Protein AF-A0A3B8WMG5-F1 (afdb_monomer_lite)

Radius of gyration: 16.35 Å; chains: 1; bounding box: 40×24×52 Å

pLDDT: mean 76.61, std 13.08, range [33.22, 91.25]

Secondary structure (DSSP, 8-state):
--GGGGSHHHHHHHHHHHHHHHHHHHT--SSPPPPTTHHHHHHHHHH-TT--HHHHHHHHHT-HHHHHHHHHHHTSTTT--TTPPP-SHHHHHHHHHHHHHHHHHHHHHTS-----

InterPro domains:
  IPR013976 Cyclic di-GMP phosphodiesterase CdgJ, HDOD domain [PF08668] (32-114)
  IPR013976 Cyclic di-GMP phosphodiesterase CdgJ, HDOD domain [PS51833] (32-116)

Sequence (116 aa):
MEPARLRSGTDSGEKDLAELERRLQMNEMEELPRKPGSLPMLMRALSNETTERKELTRIILSDPSLTDQLLQVANSPYFRPGDHVIESVDQAVFVLGVDGIRNVIAAAVMRPMMAA

Organism: Marinobacter nauticus (NCBI:txid2743)

Structure (mmCIF, N/CA/C/O backbone):
data_AF-A0A3B8WMG5-F1
#
_entry.id   AF-A0A3B8WMG5-F1
#
loop_
_atom_site.group_PDB
_atom_site.id
_atom_site.type_symbol
_atom_site.label_atom_id
_atom_site.label_alt_id
_atom_site.label_comp_id
_atom_site.label_asym_id
_atom_site.label_entity_id
_atom_site.label_seq_id
_atom_site.pdbx_PDB_ins_code
_atom_site.Cartn_x
_atom_site.Cartn_y
_atom_site.Cartn_z
_atom_site.occupancy
_atom_site.B_iso_or_equiv
_atom_site.auth_seq_id
_atom_site.auth_comp_id
_atom_site.auth_asym_id
_atom_site.auth_atom_id
_atom_site.pdbx_PDB_model_num
ATOM 1 N N . MET A 1 1 ? 14.197 10.227 33.992 1.00 41.41 1 MET A N 1
ATOM 2 C CA . MET A 1 1 ? 13.940 9.653 32.655 1.00 41.41 1 MET A CA 1
ATOM 3 C C . MET A 1 1 ? 15.289 9.408 32.001 1.00 41.41 1 MET A C 1
ATOM 5 O O . MET A 1 1 ? 16.083 10.334 31.929 1.00 41.41 1 MET A O 1
ATOM 9 N N . GLU A 1 2 ? 15.595 8.154 31.678 1.00 45.16 2 GLU A N 1
ATOM 10 C CA . GLU A 1 2 ? 16.937 7.681 31.309 1.00 45.16 2 GLU A CA 1
ATOM 11 C C . GLU A 1 2 ? 17.262 7.950 29.821 1.00 45.16 2 GLU A C 1
ATOM 13 O O . GLU A 1 2 ? 16.516 7.491 28.955 1.00 45.16 2 GLU A O 1
ATOM 18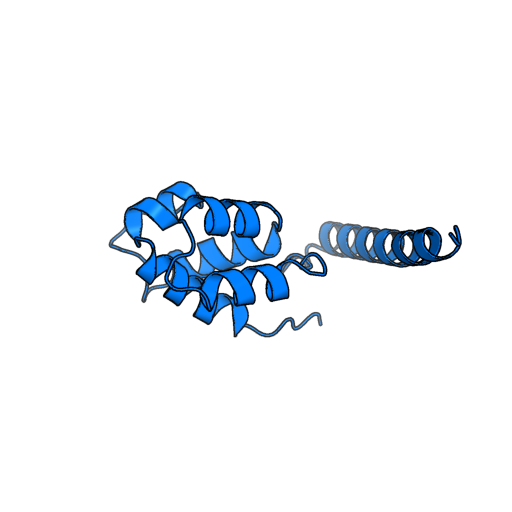 N N . PRO A 1 3 ? 18.377 8.632 29.489 1.00 51.59 3 PRO A N 1
ATOM 19 C CA . PRO A 1 3 ? 18.792 8.922 28.108 1.00 51.59 3 PRO A CA 1
ATOM 20 C C . PRO A 1 3 ? 19.382 7.712 27.348 1.00 51.59 3 PRO A C 1
ATOM 22 O O . PRO A 1 3 ? 19.777 7.838 26.190 1.00 51.59 3 PRO A O 1
ATOM 25 N N . ALA A 1 4 ? 19.441 6.526 27.965 1.00 51.09 4 ALA A N 1
ATOM 26 C CA . ALA A 1 4 ? 20.113 5.347 27.410 1.00 51.09 4 ALA A CA 1
ATOM 27 C C . ALA A 1 4 ? 19.347 4.648 26.266 1.00 51.09 4 ALA A C 1
ATOM 29 O O . ALA A 1 4 ? 19.952 3.931 25.473 1.00 51.09 4 ALA A O 1
ATOM 30 N N . ARG A 1 5 ? 18.032 4.875 26.124 1.00 50.69 5 ARG A N 1
ATOM 31 C CA . ARG A 1 5 ? 17.193 4.184 25.119 1.00 50.69 5 ARG A CA 1
ATOM 32 C C . ARG A 1 5 ? 17.264 4.757 23.697 1.00 50.69 5 ARG A C 1
ATOM 34 O O . ARG A 1 5 ? 16.706 4.160 22.786 1.00 50.69 5 ARG A O 1
ATOM 41 N N . LEU A 1 6 ? 17.947 5.884 23.491 1.00 48.44 6 LEU A N 1
ATOM 42 C CA . LEU A 1 6 ? 18.107 6.508 22.168 1.00 48.44 6 LEU A CA 1
ATOM 43 C C . LEU A 1 6 ? 19.336 6.002 21.390 1.00 48.44 6 LEU A C 1
ATOM 45 O O . LEU A 1 6 ? 19.388 6.176 20.179 1.00 48.44 6 LEU A O 1
ATOM 49 N N . ARG A 1 7 ? 20.309 5.352 22.049 1.00 49.59 7 ARG A N 1
ATOM 50 C CA . ARG A 1 7 ? 21.571 4.914 21.413 1.00 49.59 7 ARG A CA 1
ATOM 51 C C . ARG A 1 7 ? 21.524 3.531 20.758 1.00 49.59 7 ARG A C 1
ATOM 53 O O . ARG A 1 7 ? 22.384 3.226 19.946 1.00 49.59 7 ARG A O 1
ATOM 60 N N . SER A 1 8 ? 20.536 2.694 21.073 1.00 52.31 8 SER A N 1
ATOM 61 C CA . SER A 1 8 ? 20.395 1.373 20.438 1.00 52.31 8 SER A CA 1
ATOM 62 C C . SER A 1 8 ? 19.751 1.440 19.048 1.00 52.31 8 SER A C 1
ATOM 64 O O . SER A 1 8 ? 19.894 0.509 18.267 1.00 52.31 8 SER A O 1
ATOM 66 N N . GLY A 1 9 ? 19.033 2.526 18.737 1.00 53.03 9 GLY A N 1
ATOM 67 C CA . GLY A 1 9 ? 18.398 2.722 17.429 1.00 53.03 9 GLY A CA 1
ATOM 68 C C . GLY A 1 9 ? 19.362 3.193 16.337 1.00 53.03 9 GLY A C 1
ATOM 69 O O . GLY A 1 9 ? 19.109 2.946 15.163 1.00 53.03 9 GLY A O 1
ATOM 70 N N . THR A 1 10 ? 20.471 3.840 16.708 1.00 56.16 10 THR A N 1
ATOM 71 C CA . THR A 1 10 ? 21.457 4.368 15.752 1.00 56.16 10 THR A CA 1
ATOM 72 C C . THR A 1 10 ? 22.367 3.270 15.200 1.00 56.16 10 THR A C 1
ATOM 74 O O . THR A 1 10 ? 22.606 3.247 14.003 1.00 56.16 10 THR A O 1
ATOM 77 N N . ASP A 1 11 ? 22.780 2.304 16.032 1.00 60.00 11 ASP A N 1
ATOM 78 C CA . ASP A 1 11 ? 23.641 1.182 15.609 1.00 60.00 11 ASP A CA 1
ATOM 79 C C . ASP A 1 11 ? 22.935 0.221 14.630 1.00 60.00 11 ASP A C 1
ATOM 81 O O . ASP A 1 11 ? 23.562 -0.304 13.716 1.00 60.00 11 ASP A O 1
ATOM 85 N N . SER A 1 12 ? 21.618 0.014 14.776 1.00 63.66 12 SER A N 1
ATOM 86 C CA . SER A 1 12 ? 20.836 -0.779 13.810 1.00 63.66 12 SER A CA 1
ATOM 87 C C . SER A 1 12 ? 20.634 -0.022 12.498 1.00 63.66 12 SER A C 1
ATOM 89 O O . SER A 1 12 ? 20.858 -0.585 11.436 1.00 63.66 12 SER A O 1
ATOM 91 N N . GLY A 1 13 ? 20.270 1.265 12.564 1.00 66.31 13 GLY A N 1
ATOM 92 C CA . GLY A 1 13 ? 20.029 2.070 11.364 1.00 66.31 13 GLY A CA 1
ATOM 93 C C . GLY A 1 13 ? 21.278 2.274 10.502 1.00 66.31 13 GLY A C 1
ATOM 94 O O . GLY A 1 13 ? 21.172 2.279 9.279 1.00 66.31 13 GLY A O 1
ATOM 95 N N . GLU A 1 14 ? 22.460 2.395 11.116 1.00 71.75 14 GLU A N 1
ATOM 96 C CA . GLU A 1 14 ? 23.741 2.479 10.396 1.00 71.75 14 GLU A CA 1
ATOM 97 C C . GLU A 1 14 ? 24.091 1.165 9.682 1.00 71.75 14 GLU A C 1
ATOM 99 O O . GLU A 1 14 ? 24.552 1.190 8.541 1.00 71.75 14 GLU A O 1
ATOM 104 N N . LYS A 1 15 ? 23.819 0.015 10.313 1.00 71.06 15 LYS A N 1
ATOM 105 C CA . LYS A 1 15 ? 24.013 -1.309 9.697 1.00 71.06 15 LYS A CA 1
ATOM 106 C C . LYS A 1 15 ? 23.033 -1.558 8.551 1.00 71.06 15 LYS A C 1
ATOM 108 O O . LYS A 1 15 ? 23.450 -2.025 7.495 1.00 71.06 15 LYS A O 1
ATOM 113 N N . ASP A 1 16 ? 21.764 -1.199 8.739 1.00 74.50 16 ASP A N 1
ATOM 114 C CA . ASP A 1 16 ? 20.720 -1.348 7.720 1.00 74.50 16 ASP A CA 1
ATOM 115 C C . ASP A 1 16 ? 21.014 -0.481 6.482 1.00 74.50 16 ASP A C 1
ATOM 117 O O . ASP A 1 16 ? 20.807 -0.916 5.348 1.00 74.50 16 ASP A O 1
ATOM 121 N N . LEU A 1 17 ? 21.538 0.734 6.688 1.00 77.06 17 LEU A N 1
ATOM 122 C CA . LEU A 1 17 ? 21.940 1.626 5.601 1.00 77.06 17 LEU A CA 1
ATOM 123 C C . LEU A 1 17 ? 23.140 1.072 4.821 1.00 77.06 17 LEU A C 1
ATOM 125 O O . LEU A 1 17 ? 23.100 1.052 3.593 1.00 77.06 17 LEU A O 1
ATOM 129 N N . ALA A 1 18 ? 24.171 0.586 5.516 1.00 80.75 18 ALA A N 1
ATOM 130 C CA . ALA A 1 18 ? 25.346 -0.006 4.875 1.00 80.75 18 ALA A CA 1
ATOM 131 C C . ALA A 1 18 ? 24.986 -1.250 4.042 1.00 80.75 18 ALA A C 1
ATOM 133 O O . ALA A 1 18 ? 25.511 -1.441 2.943 1.00 80.75 18 ALA A O 1
ATOM 134 N N . GLU A 1 19 ? 24.053 -2.074 4.528 1.00 78.62 19 GLU A N 1
ATOM 135 C CA . GLU A 1 19 ? 23.559 -3.226 3.771 1.00 78.62 19 GLU A CA 1
ATOM 136 C C . GLU A 1 19 ? 22.750 -2.795 2.539 1.00 78.62 19 GLU A C 1
ATOM 138 O O . GLU A 1 19 ? 22.917 -3.359 1.457 1.00 78.62 19 GLU A O 1
ATOM 143 N N . LEU A 1 20 ? 21.915 -1.757 2.655 1.00 74.69 20 LEU A N 1
ATOM 144 C CA . LEU A 1 20 ? 21.176 -1.222 1.510 1.00 74.69 20 LEU A CA 1
ATOM 145 C C . LEU A 1 20 ? 22.117 -0.662 0.432 1.00 74.69 20 LEU A C 1
ATOM 147 O O . LEU A 1 20 ? 21.922 -0.932 -0.754 1.00 74.69 20 LEU A O 1
ATOM 151 N N . GLU A 1 21 ? 23.155 0.076 0.832 1.00 80.62 21 GLU A N 1
ATOM 152 C CA . GLU A 1 21 ? 24.181 0.593 -0.081 1.00 80.62 21 GLU A CA 1
ATOM 153 C C . GLU A 1 21 ? 24.924 -0.536 -0.804 1.00 80.62 21 GLU A C 1
ATOM 155 O O . GLU A 1 21 ? 25.103 -0.474 -2.024 1.00 80.62 21 GLU A O 1
ATOM 160 N N . ARG A 1 22 ? 25.294 -1.600 -0.081 1.00 83.00 22 ARG A N 1
ATOM 161 C CA . ARG A 1 22 ? 25.908 -2.797 -0.667 1.00 83.00 22 ARG A CA 1
ATOM 162 C C . ARG A 1 22 ? 24.993 -3.429 -1.721 1.00 83.00 22 ARG A C 1
ATOM 164 O O . ARG A 1 22 ? 25.441 -3.692 -2.838 1.00 83.00 22 ARG A O 1
ATOM 171 N N . ARG A 1 23 ? 23.712 -3.634 -1.401 1.00 80.12 23 ARG A N 1
ATOM 172 C CA . ARG A 1 23 ? 22.736 -4.252 -2.320 1.00 80.12 23 ARG A CA 1
ATOM 173 C C . ARG A 1 23 ? 22.474 -3.398 -3.562 1.00 80.12 23 ARG A C 1
ATOM 175 O O . ARG A 1 23 ? 22.352 -3.949 -4.655 1.00 80.12 23 ARG A O 1
ATOM 182 N N . LEU A 1 24 ? 22.449 -2.068 -3.423 1.00 79.69 24 LEU A N 1
ATOM 183 C CA . LEU A 1 24 ? 22.369 -1.135 -4.554 1.00 79.69 24 LEU A CA 1
ATOM 184 C C . LEU A 1 24 ? 23.588 -1.251 -5.480 1.00 79.69 24 LEU A C 1
ATOM 186 O O . LEU A 1 24 ? 23.427 -1.278 -6.697 1.00 79.69 24 LEU A O 1
ATOM 190 N N . GLN A 1 25 ? 24.799 -1.353 -4.922 1.00 83.75 25 GLN A N 1
ATOM 191 C CA . GLN A 1 25 ? 26.034 -1.491 -5.707 1.00 83.75 25 GLN A CA 1
ATOM 192 C C . GLN A 1 25 ? 26.139 -2.842 -6.421 1.00 83.75 25 GLN A C 1
ATOM 194 O O . GLN A 1 25 ? 26.651 -2.908 -7.537 1.00 83.75 25 GLN A O 1
ATOM 199 N N . MET A 1 26 ? 25.655 -3.912 -5.788 1.00 82.62 26 MET A N 1
ATOM 200 C CA . MET A 1 26 ? 25.680 -5.267 -6.348 1.00 82.62 26 MET A CA 1
ATOM 201 C C . MET A 1 26 ? 24.494 -5.559 -7.280 1.00 82.62 26 MET A C 1
ATOM 203 O O . MET A 1 26 ? 24.460 -6.614 -7.907 1.00 82.62 26 MET A O 1
ATOM 207 N N . ASN A 1 27 ? 23.549 -4.620 -7.414 1.00 69.62 27 ASN A N 1
ATOM 208 C CA . ASN A 1 27 ? 22.306 -4.786 -8.171 1.00 69.62 27 ASN A CA 1
ATOM 209 C C . ASN A 1 27 ? 21.444 -5.972 -7.664 1.00 69.62 27 ASN A C 1
ATOM 211 O O . ASN A 1 27 ? 20.671 -6.553 -8.420 1.00 69.62 27 ASN A O 1
ATOM 215 N N . GLU A 1 28 ? 21.568 -6.309 -6.373 1.00 72.12 28 GLU A N 1
ATOM 216 C CA . GLU A 1 28 ? 20.870 -7.402 -5.660 1.00 72.12 28 GLU A CA 1
ATOM 217 C C . GLU A 1 28 ? 19.615 -6.890 -4.916 1.00 72.12 28 GLU A C 1
ATOM 219 O O . GLU A 1 28 ? 19.159 -7.442 -3.907 1.00 72.12 28 GLU A O 1
ATOM 224 N N . MET A 1 29 ? 19.054 -5.770 -5.377 1.00 63.66 29 MET A N 1
ATOM 225 C CA . MET A 1 29 ? 17.838 -5.192 -4.812 1.00 63.66 29 MET A CA 1
ATOM 226 C C . MET A 1 29 ? 16.599 -5.944 -5.309 1.00 63.66 29 MET A C 1
ATOM 228 O O . MET A 1 29 ? 15.893 -5.471 -6.195 1.00 63.66 29 MET A O 1
ATOM 232 N N . GLU A 1 30 ? 16.325 -7.112 -4.730 1.00 65.38 30 GLU A N 1
ATOM 233 C CA . GLU A 1 30 ? 15.060 -7.820 -4.976 1.00 65.38 30 GLU A CA 1
ATOM 234 C C . GLU A 1 30 ? 13.892 -7.191 -4.200 1.00 65.38 30 GLU A C 1
ATOM 236 O O . GLU A 1 30 ? 12.807 -7.035 -4.749 1.00 65.38 30 GLU A O 1
ATOM 241 N N . GLU A 1 31 ? 14.117 -6.768 -2.947 1.00 67.62 31 GLU A N 1
ATOM 242 C CA . GLU A 1 31 ? 13.096 -6.141 -2.094 1.00 67.62 31 GLU A CA 1
ATOM 243 C C . GLU A 1 31 ? 13.695 -5.146 -1.080 1.00 67.62 31 GLU A C 1
ATOM 245 O O . GLU A 1 31 ? 14.781 -5.358 -0.522 1.00 67.62 31 GLU A O 1
ATOM 250 N N . LEU A 1 32 ? 12.949 -4.068 -0.803 1.00 70.69 32 LEU A N 1
ATOM 251 C CA . LEU A 1 32 ? 13.308 -3.036 0.175 1.00 70.69 32 LEU A CA 1
ATOM 252 C C . LEU A 1 32 ? 13.110 -3.533 1.620 1.00 70.69 32 LEU A C 1
ATOM 254 O O . LEU A 1 32 ? 12.066 -4.130 1.920 1.00 70.69 32 LEU A O 1
ATOM 258 N N . PRO A 1 33 ? 14.041 -3.233 2.548 1.00 70.19 33 PRO A N 1
ATOM 259 C CA . PRO A 1 33 ? 13.850 -3.537 3.961 1.00 70.19 33 PRO A CA 1
ATOM 260 C C . PRO A 1 33 ? 12.651 -2.755 4.518 1.00 70.19 33 PRO A C 1
ATOM 262 O O . PRO A 1 33 ? 12.521 -1.548 4.307 1.00 70.19 33 PRO A O 1
ATOM 265 N N . ARG A 1 34 ? 11.754 -3.450 5.229 1.00 70.50 34 ARG A N 1
ATOM 266 C CA . ARG A 1 34 ? 10.596 -2.824 5.887 1.00 70.50 34 ARG A CA 1
ATOM 267 C C . ARG A 1 34 ? 11.041 -2.033 7.105 1.00 70.50 34 ARG A C 1
ATOM 269 O O . ARG A 1 34 ? 11.893 -2.477 7.876 1.00 70.50 34 ARG A O 1
ATOM 276 N N . LYS A 1 35 ? 10.382 -0.904 7.346 1.00 76.44 35 LYS A N 1
ATOM 277 C CA . LYS A 1 35 ? 10.616 -0.113 8.550 1.00 76.44 35 LYS A CA 1
ATOM 278 C C . LYS A 1 35 ? 10.043 -0.846 9.777 1.00 76.44 35 LYS A C 1
ATOM 280 O O . LYS A 1 35 ? 8.870 -1.246 9.771 1.00 76.44 35 LYS A O 1
ATOM 285 N N . PRO A 1 36 ? 10.814 -0.984 10.872 1.00 73.88 36 PRO A N 1
ATOM 286 C CA . PRO A 1 36 ? 10.312 -1.577 12.106 1.00 73.88 36 PRO A CA 1
ATOM 287 C C . PRO A 1 36 ? 9.063 -0.842 12.614 1.00 73.88 36 PRO A C 1
ATOM 289 O O . PRO A 1 36 ? 9.069 0.374 12.802 1.00 73.88 36 PRO A O 1
ATOM 292 N N . GLY A 1 37 ? 7.977 -1.583 12.848 1.00 79.31 37 GLY A N 1
ATOM 293 C CA . GLY A 1 37 ? 6.728 -1.054 13.411 1.00 79.31 37 GLY A CA 1
ATOM 294 C C . GLY A 1 37 ? 5.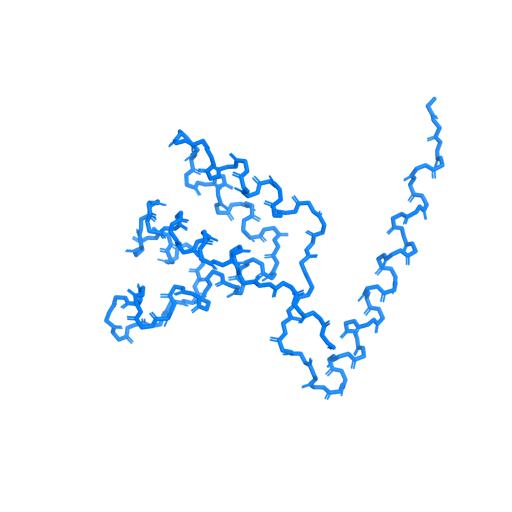628 -0.700 12.403 1.00 79.31 37 GLY A C 1
ATOM 295 O O . GLY A 1 37 ? 4.463 -0.662 12.809 1.00 79.31 37 GLY A O 1
ATOM 296 N N . SER A 1 38 ? 5.933 -0.548 11.109 1.00 83.50 38 SER A N 1
ATOM 297 C CA . SER A 1 38 ? 4.912 -0.267 10.083 1.00 83.50 38 SER A CA 1
ATOM 298 C C . SER A 1 38 ? 3.897 -1.406 9.964 1.00 83.50 38 SER A C 1
ATOM 300 O O . SER A 1 38 ? 2.692 -1.171 9.927 1.00 83.50 38 SER A O 1
ATOM 302 N N . LEU A 1 39 ? 4.370 -2.657 9.987 1.00 80.44 39 LEU A N 1
ATOM 303 C CA . LEU A 1 39 ? 3.526 -3.844 9.831 1.00 80.44 39 LEU A CA 1
ATOM 304 C C . LEU A 1 39 ? 2.559 -4.051 11.020 1.00 80.44 39 LEU A C 1
ATOM 306 O O . LEU A 1 39 ? 1.359 -4.173 10.781 1.00 80.44 39 LEU A O 1
ATOM 310 N N . PRO A 1 40 ? 2.986 -3.990 12.300 1.00 83.25 40 PRO A N 1
ATOM 311 C CA . PRO A 1 40 ? 2.050 -3.998 13.429 1.00 83.25 40 PRO A CA 1
ATOM 312 C C . PRO A 1 40 ? 1.054 -2.829 13.443 1.00 83.25 40 PRO A C 1
ATOM 314 O O . PRO A 1 40 ? -0.057 -2.970 13.958 1.00 83.25 40 PRO A O 1
ATOM 317 N N . MET A 1 41 ? 1.436 -1.647 12.944 1.00 86.06 41 MET A N 1
ATOM 318 C CA . MET A 1 41 ? 0.504 -0.521 12.792 1.00 86.06 41 MET A CA 1
ATOM 319 C C . MET A 1 41 ? -0.545 -0.817 11.722 1.00 86.06 41 MET A C 1
ATOM 321 O O . MET A 1 41 ? -1.735 -0.632 11.968 1.00 86.06 41 MET A O 1
ATOM 325 N N . LEU A 1 42 ? -0.105 -1.341 10.581 1.00 83.88 42 LEU A N 1
ATOM 326 C CA . LEU A 1 42 ? -0.974 -1.723 9.480 1.00 83.88 42 LEU A CA 1
ATOM 327 C C . LEU A 1 42 ? -1.964 -2.814 9.892 1.00 83.88 42 LEU A C 1
ATOM 329 O O . LEU A 1 42 ? -3.158 -2.663 9.671 1.00 83.88 42 LEU A O 1
ATOM 333 N N . MET A 1 43 ? -1.498 -3.863 10.574 1.00 84.00 43 MET A N 1
ATOM 334 C CA . MET A 1 43 ? -2.362 -4.941 11.067 1.00 84.00 43 MET A CA 1
ATOM 335 C C . MET A 1 43 ? -3.453 -4.424 12.008 1.00 84.00 43 MET A C 1
ATOM 337 O O . MET A 1 43 ? -4.609 -4.806 11.865 1.00 84.00 43 MET A O 1
ATOM 341 N N . ARG A 1 44 ? -3.124 -3.497 12.918 1.00 86.62 44 ARG A N 1
ATOM 342 C CA . ARG A 1 44 ? -4.123 -2.864 13.797 1.00 86.62 44 ARG A CA 1
ATOM 343 C C . ARG A 1 44 ? -5.170 -2.070 13.016 1.00 86.62 44 ARG A C 1
ATOM 345 O O . ARG A 1 44 ? -6.354 -2.175 13.322 1.00 86.62 44 ARG A O 1
ATOM 352 N N . ALA A 1 45 ? -4.742 -1.312 12.010 1.00 85.12 45 ALA A N 1
ATOM 353 C CA . ALA A 1 45 ? -5.634 -0.555 11.133 1.00 85.12 45 ALA A CA 1
ATOM 354 C C . ALA A 1 45 ? -6.543 -1.481 10.293 1.00 85.12 45 ALA A C 1
ATOM 356 O O . ALA A 1 45 ? -7.720 -1.198 10.086 1.00 85.12 45 ALA A O 1
ATOM 357 N N . LEU A 1 46 ? -6.030 -2.635 9.855 1.00 81.12 46 LEU A N 1
ATOM 358 C CA . LEU A 1 46 ? -6.807 -3.638 9.121 1.00 81.12 46 LEU A CA 1
ATOM 359 C C . LEU A 1 46 ? -7.805 -4.401 10.000 1.00 81.12 46 LEU A C 1
ATOM 361 O O . LEU A 1 46 ? -8.867 -4.775 9.511 1.00 81.12 46 LEU A O 1
ATOM 365 N N . SER A 1 47 ? -7.495 -4.624 11.278 1.00 82.50 47 SER A N 1
ATOM 366 C CA . SER A 1 47 ? -8.417 -5.267 12.224 1.00 82.50 47 SER A CA 1
ATOM 367 C C . SER A 1 47 ? -9.598 -4.381 12.624 1.00 82.50 47 SER A C 1
ATOM 369 O O . SER A 1 47 ? -10.588 -4.893 13.137 1.00 82.50 47 SER A O 1
ATOM 371 N N . ASN A 1 48 ? -9.510 -3.065 12.417 1.00 82.44 48 ASN A N 1
ATOM 372 C CA . ASN A 1 48 ? -10.604 -2.146 12.695 1.00 82.44 48 ASN A CA 1
ATOM 373 C C . ASN A 1 48 ? -11.408 -1.860 11.417 1.00 82.44 48 ASN A C 1
ATOM 375 O O . ASN A 1 48 ? -10.917 -1.225 10.482 1.00 82.44 48 ASN A O 1
ATOM 379 N N . GLU A 1 49 ? -12.669 -2.286 11.390 1.00 72.00 49 GLU A N 1
ATOM 380 C CA . GLU A 1 49 ? -13.585 -2.076 10.260 1.00 72.00 49 GLU A CA 1
ATOM 381 C C . GLU A 1 49 ? -13.911 -0.592 10.023 1.00 72.00 49 GLU A C 1
ATOM 383 O O . GLU A 1 49 ? -14.186 -0.191 8.896 1.00 72.00 49 GLU A O 1
ATOM 388 N N . THR A 1 50 ? -13.794 0.245 11.059 1.00 80.75 50 THR A N 1
ATOM 389 C CA . THR A 1 50 ? -14.078 1.691 10.990 1.00 80.75 50 THR A CA 1
ATOM 390 C C . THR A 1 50 ? -12.879 2.544 10.573 1.00 80.75 50 THR A C 1
ATOM 392 O O . THR A 1 50 ? -13.002 3.763 10.469 1.00 80.75 50 THR A O 1
ATOM 395 N N . THR A 1 51 ? -11.714 1.934 10.333 1.00 80.69 51 THR A N 1
ATOM 396 C CA . THR A 1 51 ? -10.517 2.670 9.915 1.00 80.69 51 THR A CA 1
ATOM 397 C C . THR A 1 51 ? -10.739 3.396 8.592 1.00 80.69 51 THR A C 1
ATOM 399 O O . THR A 1 51 ? -11.148 2.812 7.584 1.00 80.69 51 THR A O 1
ATOM 402 N N . GLU A 1 52 ? -10.393 4.681 8.589 1.00 82.31 52 GLU A N 1
ATOM 403 C CA . GLU A 1 52 ? -10.511 5.528 7.415 1.00 82.31 52 GLU A CA 1
ATOM 404 C C . GLU A 1 52 ? -9.459 5.187 6.351 1.00 82.31 52 GLU A C 1
ATOM 406 O O . GLU A 1 52 ? -8.283 4.942 6.626 1.00 82.31 52 GLU A O 1
ATOM 411 N N . ARG A 1 53 ? -9.862 5.305 5.084 1.00 80.38 53 ARG A N 1
ATOM 412 C CA . ARG A 1 53 ? -8.990 5.168 3.905 1.00 80.38 53 ARG A CA 1
ATOM 413 C C . ARG A 1 53 ? -7.702 5.998 4.002 1.00 80.38 53 ARG A C 1
ATOM 415 O O . ARG A 1 53 ? -6.631 5.534 3.609 1.00 80.38 53 ARG A O 1
ATOM 422 N N . LYS A 1 54 ? -7.805 7.229 4.512 1.00 84.75 54 LYS A N 1
ATOM 423 C CA . LYS A 1 54 ? -6.667 8.150 4.659 1.00 84.75 54 LYS A CA 1
ATOM 424 C C . LYS A 1 54 ? -5.638 7.641 5.664 1.00 84.75 54 LYS A C 1
ATOM 426 O O . LYS A 1 54 ? -4.443 7.825 5.450 1.00 84.75 54 LYS A O 1
ATOM 431 N N . GLU A 1 55 ? -6.087 6.987 6.731 1.00 86.81 55 GLU A N 1
ATOM 432 C CA . GLU A 1 55 ? -5.202 6.417 7.743 1.00 86.81 55 GLU A CA 1
ATOM 433 C C . GLU A 1 55 ? -4.400 5.244 7.168 1.00 86.81 55 GLU A C 1
ATOM 435 O O . GLU A 1 55 ? -3.174 5.235 7.279 1.00 86.81 55 GLU A O 1
ATOM 440 N N . LEU A 1 56 ? -5.061 4.320 6.460 1.00 84.44 56 LEU A N 1
ATOM 441 C CA . LEU A 1 56 ? -4.388 3.214 5.764 1.00 84.44 56 LEU A CA 1
ATOM 442 C C . LEU A 1 56 ? -3.350 3.727 4.762 1.00 84.44 56 LEU A C 1
ATOM 444 O O . LEU A 1 56 ? -2.195 3.309 4.793 1.00 84.44 56 LEU A O 1
ATOM 448 N N . THR A 1 57 ? -3.747 4.687 3.925 1.00 87.06 57 THR A N 1
ATOM 449 C CA . THR A 1 57 ? -2.867 5.306 2.922 1.00 87.06 57 THR A CA 1
ATOM 450 C C . THR A 1 57 ? -1.634 5.931 3.576 1.00 87.06 57 THR A C 1
ATOM 452 O O . THR A 1 57 ? -0.513 5.720 3.120 1.00 87.06 57 THR A O 1
ATOM 455 N N . ARG A 1 58 ? -1.813 6.636 4.702 1.00 90.25 58 ARG A N 1
ATOM 456 C CA . ARG A 1 58 ? -0.712 7.236 5.466 1.00 90.25 58 ARG A CA 1
ATOM 457 C C . ARG A 1 58 ? 0.251 6.190 6.030 1.00 90.25 58 ARG A C 1
ATOM 459 O O . ARG A 1 58 ? 1.455 6.429 6.015 1.00 90.25 58 ARG A O 1
ATOM 466 N N . ILE A 1 59 ? -0.252 5.067 6.545 1.00 88.50 59 ILE A N 1
ATOM 467 C CA . ILE A 1 59 ? 0.603 3.989 7.070 1.00 88.50 59 ILE A CA 1
ATOM 468 C C . ILE A 1 59 ? 1.425 3.374 5.933 1.00 88.50 59 ILE A C 1
ATOM 470 O O . ILE A 1 59 ? 2.637 3.235 6.078 1.00 88.50 59 ILE A O 1
ATOM 474 N N . ILE A 1 60 ? 0.794 3.070 4.797 1.00 88.12 60 ILE A N 1
ATOM 475 C CA . ILE A 1 60 ? 1.459 2.464 3.633 1.00 88.12 60 ILE A CA 1
ATOM 476 C C . ILE A 1 60 ? 2.549 3.391 3.091 1.00 88.12 60 ILE A C 1
ATOM 478 O O . ILE A 1 60 ? 3.697 2.979 2.978 1.00 88.12 60 ILE A O 1
ATOM 482 N N . LEU A 1 61 ? 2.218 4.661 2.842 1.00 89.75 61 LEU A N 1
ATOM 483 C CA . LEU A 1 61 ? 3.170 5.647 2.316 1.00 89.75 61 LEU A CA 1
ATOM 484 C C . LEU A 1 61 ? 4.317 5.968 3.288 1.00 89.75 61 LEU A C 1
ATOM 486 O O . LEU A 1 61 ? 5.323 6.541 2.882 1.00 89.75 61 LEU A O 1
ATOM 490 N N . SER A 1 62 ? 4.185 5.618 4.572 1.00 89.69 62 SER A N 1
ATOM 491 C CA . SER A 1 62 ? 5.261 5.794 5.555 1.00 89.69 62 SER A CA 1
ATOM 492 C C . SER A 1 62 ? 6.365 4.733 5.466 1.00 89.69 62 SER A C 1
ATOM 494 O O . SER A 1 62 ? 7.397 4.882 6.129 1.00 89.69 62 SER A O 1
ATOM 496 N N . ASP A 1 63 ? 6.150 3.682 4.668 1.00 86.56 63 ASP A N 1
ATOM 497 C CA . ASP A 1 63 ? 7.070 2.567 4.467 1.00 86.56 63 ASP A CA 1
ATOM 498 C C . ASP A 1 63 ? 7.183 2.228 2.965 1.00 86.56 63 ASP A C 1
ATOM 500 O O . ASP A 1 63 ? 6.246 1.679 2.371 1.00 86.56 63 ASP A O 1
ATOM 504 N N . PRO A 1 64 ? 8.328 2.529 2.329 1.00 84.31 64 PRO A N 1
ATOM 505 C CA . PRO A 1 64 ? 8.549 2.239 0.914 1.00 84.31 64 PRO A CA 1
ATOM 506 C C . PRO A 1 64 ? 8.359 0.765 0.543 1.00 84.31 64 PRO A C 1
ATOM 508 O O . PRO A 1 64 ? 7.856 0.471 -0.537 1.00 84.31 64 PRO A O 1
ATOM 511 N N . SER A 1 65 ? 8.692 -0.164 1.443 1.00 83.75 65 SER A N 1
ATOM 512 C CA . SER A 1 65 ? 8.540 -1.600 1.194 1.00 83.75 65 SER A CA 1
ATOM 513 C C . SER A 1 65 ? 7.066 -2.020 1.193 1.00 83.75 65 SER A C 1
ATOM 515 O O . SER A 1 65 ? 6.638 -2.792 0.337 1.00 83.75 65 SER A O 1
ATOM 517 N N . LEU A 1 66 ? 6.240 -1.447 2.082 1.00 85.56 66 LEU A N 1
ATOM 518 C CA . LEU A 1 66 ? 4.784 -1.656 2.036 1.00 85.56 66 LEU A CA 1
ATOM 519 C C . LEU A 1 66 ? 4.155 -1.043 0.784 1.00 85.56 66 LEU A C 1
ATOM 521 O O . LEU A 1 66 ? 3.213 -1.609 0.230 1.00 85.56 66 LEU A O 1
ATOM 525 N N . THR A 1 67 ? 4.662 0.113 0.357 1.00 89.38 67 THR A N 1
ATOM 526 C CA . THR A 1 67 ? 4.205 0.778 -0.867 1.00 89.38 67 THR A CA 1
ATOM 527 C C . THR A 1 67 ? 4.495 -0.086 -2.091 1.00 89.38 67 THR A C 1
ATOM 529 O O . THR A 1 67 ? 3.582 -0.351 -2.872 1.00 89.38 67 THR A O 1
ATOM 532 N N . ASP A 1 68 ? 5.725 -0.584 -2.223 1.00 87.25 68 ASP A N 1
ATOM 533 C CA . ASP A 1 68 ? 6.115 -1.456 -3.332 1.00 87.25 68 ASP A CA 1
ATOM 534 C C . ASP A 1 68 ? 5.287 -2.749 -3.353 1.00 87.25 68 ASP A C 1
ATOM 536 O O . ASP A 1 68 ? 4.676 -3.094 -4.365 1.00 87.25 68 ASP A O 1
ATOM 540 N N . GLN A 1 69 ? 5.140 -3.409 -2.201 1.00 84.56 69 GLN A N 1
ATOM 541 C CA . GLN A 1 69 ? 4.330 -4.625 -2.087 1.00 84.56 69 GLN A CA 1
ATOM 542 C C . GLN A 1 69 ? 2.857 -4.396 -2.440 1.00 84.56 69 GLN A C 1
ATOM 544 O O . GLN A 1 69 ? 2.256 -5.240 -3.110 1.00 84.56 69 GLN A O 1
ATOM 549 N N . LEU A 1 70 ? 2.264 -3.271 -2.020 1.00 87.81 70 LEU A N 1
ATOM 550 C CA . LEU A 1 70 ? 0.896 -2.921 -2.406 1.00 87.81 70 LEU A CA 1
ATOM 551 C C . LEU A 1 70 ? 0.782 -2.837 -3.930 1.00 87.81 70 LEU A C 1
ATOM 553 O O . LEU A 1 70 ? -0.127 -3.439 -4.498 1.00 87.81 70 LEU A O 1
ATOM 557 N N . LEU A 1 71 ? 1.692 -2.113 -4.585 1.00 89.69 71 LEU A N 1
ATOM 558 C CA . LEU A 1 71 ? 1.667 -1.932 -6.036 1.00 89.69 71 LEU A CA 1
ATOM 559 C C . LEU A 1 71 ? 1.898 -3.255 -6.774 1.00 89.69 71 LEU A C 1
ATOM 561 O O . LEU A 1 71 ? 1.181 -3.540 -7.735 1.00 89.69 71 LEU A O 1
ATOM 565 N N . GLN A 1 72 ? 2.821 -4.100 -6.309 1.00 87.38 72 GLN A N 1
ATOM 566 C CA . GLN A 1 72 ? 3.044 -5.427 -6.891 1.00 87.38 72 GLN A CA 1
ATOM 567 C C . GLN A 1 72 ? 1.793 -6.312 -6.808 1.00 87.38 72 GLN A C 1
ATOM 569 O O . GLN A 1 72 ? 1.411 -6.946 -7.793 1.00 87.38 72 GLN A O 1
ATOM 574 N N . VAL A 1 73 ? 1.134 -6.363 -5.645 1.00 87.56 73 VAL A N 1
ATOM 575 C CA . VAL A 1 73 ? -0.066 -7.192 -5.464 1.00 87.56 73 VAL A CA 1
ATOM 576 C C . VAL A 1 73 ? -1.259 -6.596 -6.215 1.00 87.56 73 VAL A C 1
ATOM 578 O O . VAL A 1 73 ? -1.980 -7.344 -6.875 1.00 87.56 73 VAL A O 1
ATOM 581 N N . ALA A 1 74 ? -1.441 -5.274 -6.194 1.00 88.75 74 ALA A N 1
ATOM 582 C CA . ALA A 1 74 ? -2.510 -4.590 -6.924 1.00 88.75 74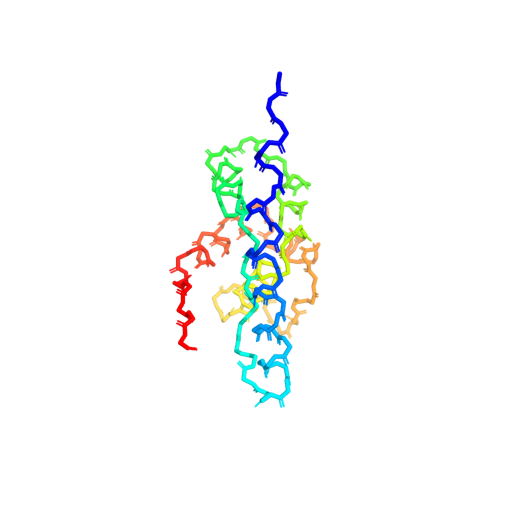 ALA A CA 1
ATOM 583 C C . ALA A 1 74 ? -2.407 -4.791 -8.446 1.00 88.75 74 ALA A C 1
ATOM 585 O O . ALA A 1 74 ? -3.427 -4.905 -9.120 1.00 88.75 74 ALA A O 1
ATOM 586 N N . ASN A 1 75 ? -1.186 -4.896 -8.980 1.00 89.50 75 ASN A N 1
ATOM 587 C CA . ASN A 1 75 ? -0.936 -5.194 -10.392 1.00 89.50 75 ASN A CA 1
ATOM 588 C C . ASN A 1 75 ? -0.894 -6.695 -10.722 1.00 89.50 75 ASN A C 1
ATOM 590 O O . ASN A 1 75 ? -0.697 -7.060 -11.884 1.00 89.50 75 ASN A O 1
ATOM 594 N N . SER A 1 76 ? -1.077 -7.579 -9.737 1.00 88.06 76 SER A N 1
ATOM 595 C CA . SER A 1 76 ? -1.108 -9.019 -9.991 1.00 88.06 76 SER A CA 1
ATOM 596 C C . SER A 1 76 ? -2.359 -9.420 -10.791 1.00 88.06 76 SER A C 1
ATOM 598 O O . SER A 1 76 ? -3.386 -8.742 -10.697 1.00 88.06 76 SER A O 1
ATOM 600 N N . PRO A 1 77 ? -2.325 -10.543 -11.539 1.00 84.38 77 PRO A N 1
ATOM 601 C CA . PRO A 1 77 ? -3.433 -10.958 -12.406 1.00 84.38 77 PRO A CA 1
ATOM 602 C C . PRO A 1 77 ? -4.794 -11.074 -11.708 1.00 84.38 77 PRO A C 1
ATOM 604 O O . PRO A 1 77 ? -5.825 -10.959 -12.357 1.00 84.38 77 PRO A O 1
ATOM 607 N N . TYR A 1 78 ? -4.801 -11.312 -10.393 1.00 83.00 78 TYR A N 1
ATOM 608 C CA . TYR A 1 78 ? -6.027 -11.428 -9.608 1.00 83.00 78 TYR A CA 1
ATOM 609 C C . TYR A 1 78 ? -6.657 -10.068 -9.268 1.00 83.00 78 TYR A C 1
ATOM 611 O O . TYR A 1 78 ? -7.878 -9.961 -9.201 1.00 83.00 78 TYR A O 1
ATOM 619 N N . PHE A 1 79 ? -5.840 -9.037 -9.033 1.00 80.81 79 PHE A N 1
ATOM 620 C CA . PHE A 1 79 ? -6.305 -7.736 -8.535 1.00 80.81 79 PHE A CA 1
ATOM 621 C C . PHE A 1 79 ? -6.332 -6.637 -9.599 1.00 80.81 79 PHE A C 1
ATOM 623 O O . PHE A 1 79 ? -7.046 -5.651 -9.417 1.00 80.81 79 PHE A O 1
ATOM 630 N N . ARG A 1 80 ? -5.589 -6.786 -10.701 1.00 79.94 80 ARG A N 1
ATOM 631 C CA . ARG A 1 80 ? -5.489 -5.761 -11.744 1.00 79.94 80 ARG A CA 1
ATOM 632 C C . ARG A 1 80 ? -6.800 -5.665 -12.544 1.00 79.94 80 ARG A C 1
ATOM 634 O O . ARG A 1 80 ? -7.165 -6.626 -13.224 1.00 79.94 80 ARG A O 1
ATOM 641 N N . PRO A 1 81 ? -7.508 -4.523 -12.527 1.00 70.00 81 PRO A N 1
ATOM 642 C CA . PRO A 1 81 ? -8.708 -4.347 -13.330 1.00 70.00 81 PRO A CA 1
ATOM 643 C C . PRO A 1 81 ? -8.322 -3.900 -14.740 1.00 70.00 81 PRO A C 1
ATOM 645 O O . PRO A 1 81 ? -8.057 -2.726 -15.000 1.00 70.00 81 PRO A O 1
ATOM 648 N N . GLY A 1 82 ? -8.301 -4.861 -15.659 1.00 77.56 82 GLY A N 1
ATOM 649 C CA . GLY A 1 82 ? -8.005 -4.626 -17.071 1.00 77.56 82 GLY A CA 1
ATOM 650 C C . GLY A 1 82 ? -6.527 -4.342 -17.353 1.00 77.56 82 GLY A C 1
ATOM 651 O O . GLY A 1 82 ? -5.640 -4.752 -16.609 1.00 77.56 82 GLY A O 1
ATOM 652 N N . ASP A 1 83 ? -6.261 -3.633 -18.451 1.00 78.06 83 ASP A N 1
ATOM 653 C CA . ASP A 1 83 ? -4.902 -3.452 -18.983 1.00 78.06 83 ASP A CA 1
ATOM 654 C C . ASP A 1 83 ? -4.163 -2.225 -18.437 1.00 78.06 83 ASP A C 1
ATOM 656 O O . ASP A 1 83 ? -3.019 -1.973 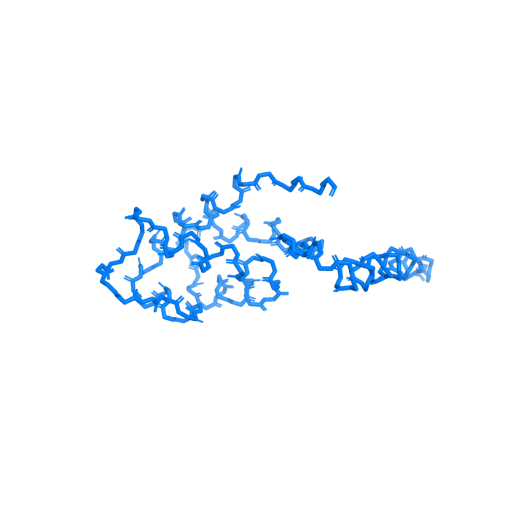-18.818 1.00 78.06 83 ASP A O 1
ATOM 660 N N . HIS A 1 84 ? -4.742 -1.464 -17.510 1.00 81.44 84 HIS A N 1
ATOM 661 C CA . HIS A 1 84 ? -4.048 -0.310 -16.942 1.00 81.44 84 HIS A CA 1
ATOM 662 C C . HIS A 1 84 ? -3.135 -0.726 -15.781 1.00 81.44 84 HIS A C 1
ATOM 664 O O . HIS A 1 84 ? -3.513 -1.558 -14.955 1.00 81.44 84 HIS A O 1
ATOM 670 N N . VAL A 1 85 ? -1.919 -0.179 -15.745 1.00 88.38 85 VAL A N 1
ATOM 671 C CA . VAL A 1 85 ? -0.962 -0.398 -14.651 1.00 88.38 85 VAL A CA 1
ATOM 672 C C . VAL A 1 85 ? -1.264 0.600 -13.537 1.00 88.38 85 VAL A C 1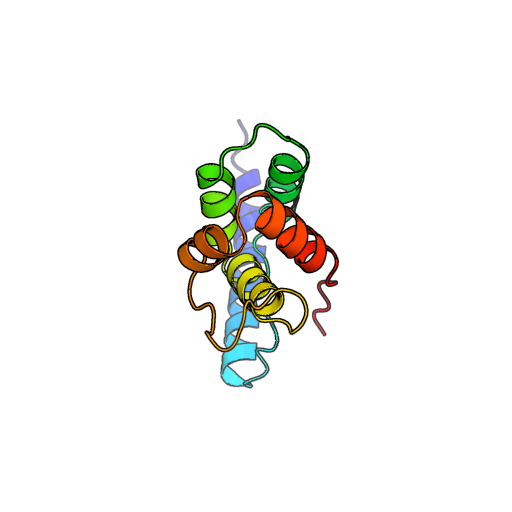
ATOM 674 O O . VAL A 1 85 ? -1.503 1.777 -13.796 1.00 88.38 85 VAL A O 1
ATOM 677 N N . ILE A 1 86 ? -1.285 0.120 -12.298 1.00 91.06 86 ILE A N 1
ATOM 678 C CA . ILE A 1 86 ? -1.451 0.946 -11.105 1.00 91.06 86 ILE A CA 1
ATOM 679 C C . ILE A 1 86 ? -0.071 1.453 -10.676 1.00 91.06 86 ILE A C 1
ATOM 681 O O . ILE A 1 86 ? 0.785 0.657 -10.294 1.00 91.06 86 ILE A O 1
ATOM 685 N N . GLU A 1 87 ? 0.131 2.767 -10.715 1.00 91.25 87 GLU A N 1
ATOM 686 C CA . GLU A 1 87 ? 1.422 3.429 -10.466 1.00 91.25 87 GLU A CA 1
ATOM 687 C C . GLU A 1 87 ? 1.469 4.176 -9.122 1.00 91.25 87 GLU A C 1
ATOM 689 O O . GLU A 1 87 ? 2.526 4.643 -8.703 1.00 91.25 87 GLU A O 1
ATOM 694 N N . SER A 1 88 ? 0.336 4.310 -8.420 1.00 91.06 88 SER A N 1
ATOM 695 C CA . SER A 1 88 ? 0.273 5.024 -7.136 1.00 91.06 88 SER A CA 1
ATOM 696 C C . SER A 1 88 ? -0.688 4.394 -6.131 1.00 91.06 88 SER A C 1
ATOM 698 O O . SER A 1 88 ? -1.649 3.712 -6.493 1.00 91.06 88 SER A O 1
ATOM 700 N N . VAL A 1 89 ? -0.448 4.668 -4.843 1.00 88.81 89 VAL A N 1
ATOM 701 C CA . VAL A 1 89 ? -1.313 4.212 -3.744 1.00 88.81 89 VAL A CA 1
ATOM 702 C C . VAL A 1 89 ? -2.710 4.822 -3.860 1.00 88.81 89 VAL A C 1
ATOM 704 O O . VAL A 1 89 ? -3.695 4.101 -3.726 1.00 88.81 89 VAL A O 1
ATOM 707 N N . ASP A 1 90 ? -2.821 6.117 -4.168 1.00 86.94 90 ASP A N 1
ATOM 708 C CA . ASP A 1 90 ? -4.117 6.774 -4.376 1.00 86.94 90 ASP A CA 1
ATOM 709 C C . ASP A 1 90 ? -4.903 6.140 -5.530 1.00 86.94 90 ASP A C 1
ATOM 711 O O . ASP A 1 90 ? -6.107 5.903 -5.401 1.00 86.94 90 ASP A O 1
ATOM 715 N N . GLN A 1 91 ? -4.228 5.795 -6.632 1.00 89.00 91 GLN A N 1
ATOM 716 C CA . GLN A 1 91 ? -4.850 5.078 -7.744 1.00 89.00 91 GLN A CA 1
ATOM 717 C C . GLN A 1 91 ? -5.287 3.670 -7.326 1.00 89.00 91 GLN A C 1
ATOM 719 O O . GLN A 1 91 ? -6.424 3.296 -7.604 1.00 89.00 91 GLN A O 1
ATOM 724 N N . ALA A 1 92 ? -4.448 2.915 -6.607 1.00 88.88 92 ALA A N 1
ATOM 725 C CA . ALA A 1 92 ? -4.818 1.602 -6.075 1.00 88.88 92 ALA A CA 1
ATOM 726 C C . ALA A 1 92 ? -6.079 1.696 -5.202 1.00 88.88 92 ALA A C 1
ATOM 728 O O . ALA A 1 92 ? -7.011 0.909 -5.338 1.00 88.88 92 ALA A O 1
ATOM 729 N N . VAL A 1 93 ? -6.139 2.708 -4.340 1.00 85.00 93 VAL A N 1
ATOM 730 C CA . VAL A 1 93 ? -7.256 2.977 -3.433 1.00 85.00 93 VAL A CA 1
ATOM 731 C C . VAL A 1 93 ? -8.526 3.403 -4.183 1.00 85.00 93 VAL A C 1
ATOM 733 O O . VAL A 1 93 ? -9.639 3.041 -3.785 1.00 85.00 93 VAL A O 1
ATOM 736 N N . PHE A 1 94 ? -8.391 4.186 -5.254 1.00 84.94 94 PHE A N 1
ATOM 737 C CA . PHE A 1 94 ? -9.505 4.568 -6.123 1.00 84.94 94 PHE A CA 1
ATOM 738 C C . PHE A 1 94 ? -10.086 3.352 -6.850 1.00 84.94 94 PHE A C 1
ATOM 740 O O . PHE A 1 94 ? -11.298 3.157 -6.853 1.00 84.94 94 PHE A O 1
ATOM 747 N N . VAL A 1 95 ? -9.207 2.525 -7.407 1.00 85.94 95 VAL A N 1
ATOM 748 C CA . VAL A 1 95 ? -9.545 1.388 -8.260 1.00 85.94 95 VAL A CA 1
ATOM 749 C C . VAL A 1 95 ? -10.094 0.197 -7.464 1.00 85.94 95 VAL A C 1
ATOM 751 O O . VAL A 1 95 ? -11.088 -0.403 -7.863 1.00 85.94 95 VAL A O 1
ATOM 754 N N . LEU A 1 96 ? -9.469 -0.143 -6.336 1.00 83.25 96 LEU A N 1
ATOM 755 C CA . LEU A 1 96 ? -9.796 -1.335 -5.543 1.00 83.25 96 LEU A CA 1
ATOM 756 C C . LEU A 1 96 ? -10.832 -1.064 -4.441 1.00 83.25 96 LEU A C 1
ATOM 758 O O . LEU A 1 96 ? -11.411 -1.994 -3.880 1.00 83.25 96 LEU A O 1
ATOM 762 N N . GLY A 1 97 ? -11.050 0.206 -4.088 1.00 82.81 97 GLY A N 1
ATOM 763 C CA . GLY A 1 97 ? -11.835 0.576 -2.914 1.00 82.81 97 GLY A CA 1
ATOM 764 C C . GLY A 1 97 ? -11.155 0.186 -1.593 1.00 82.81 97 GLY A C 1
ATOM 765 O O . GLY A 1 97 ? -10.047 -0.342 -1.563 1.00 82.81 97 GLY A O 1
ATOM 766 N N . VAL A 1 98 ? -11.810 0.469 -0.462 1.00 77.31 98 VAL A N 1
ATOM 767 C CA . VAL A 1 98 ? -11.223 0.198 0.868 1.00 77.31 98 VAL A CA 1
ATOM 768 C C . VAL A 1 98 ? -11.109 -1.305 1.127 1.00 77.31 98 VAL A C 1
ATOM 770 O O . VAL A 1 98 ? -10.075 -1.757 1.613 1.00 77.31 98 VAL A O 1
ATOM 773 N N . ASP A 1 99 ? -12.118 -2.087 0.746 1.00 80.62 99 ASP A N 1
ATOM 774 C CA . ASP A 1 99 ? -12.120 -3.539 0.958 1.00 80.62 99 ASP A CA 1
ATOM 775 C C . ASP A 1 99 ? -11.106 -4.255 0.060 1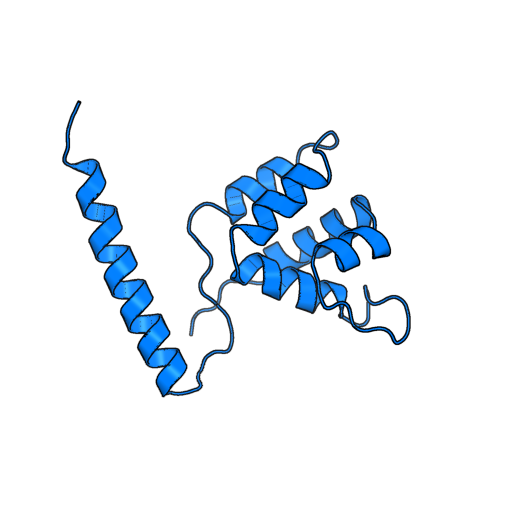.00 80.62 99 ASP A C 1
ATOM 777 O O . ASP A 1 99 ? -10.386 -5.143 0.517 1.00 80.62 99 ASP A O 1
ATOM 781 N N . GLY A 1 100 ? -10.966 -3.822 -1.198 1.00 82.31 100 GLY A N 1
ATOM 782 C CA . GLY A 1 100 ? -9.926 -4.341 -2.083 1.00 82.31 100 GLY A CA 1
ATOM 783 C C . GLY A 1 100 ? -8.526 -4.035 -1.554 1.00 82.31 100 GLY A C 1
ATOM 784 O O . GLY A 1 100 ? -7.668 -4.913 -1.557 1.00 82.31 100 GLY A O 1
ATOM 785 N N . ILE A 1 101 ? -8.310 -2.842 -0.992 1.00 82.25 101 ILE A N 1
ATOM 786 C CA . ILE A 1 101 ? -7.049 -2.488 -0.327 1.00 82.25 101 ILE A CA 1
ATOM 787 C C . ILE A 1 101 ? -6.786 -3.374 0.894 1.00 82.25 101 ILE A C 1
ATOM 789 O O . ILE A 1 101 ? -5.668 -3.862 1.049 1.00 82.25 101 ILE A O 1
ATOM 793 N N . ARG A 1 102 ? -7.796 -3.656 1.728 1.00 82.44 102 ARG A N 1
ATOM 794 C CA . ARG A 1 102 ? -7.644 -4.602 2.850 1.00 82.44 102 ARG A CA 1
ATOM 795 C C . ARG A 1 102 ? -7.213 -5.988 2.361 1.00 82.44 102 ARG A C 1
ATOM 797 O O . ARG A 1 102 ? -6.290 -6.562 2.935 1.00 82.44 102 ARG A O 1
ATOM 804 N N . ASN A 1 103 ? -7.814 -6.486 1.279 1.00 82.44 103 ASN A N 1
ATOM 805 C CA . ASN A 1 103 ? -7.471 -7.785 0.689 1.00 82.44 103 ASN A CA 1
ATOM 806 C C . ASN A 1 103 ? -6.051 -7.815 0.101 1.00 82.44 103 ASN A C 1
ATOM 808 O O . ASN A 1 103 ? -5.302 -8.762 0.348 1.00 82.44 103 ASN A O 1
ATOM 812 N N . VAL A 1 104 ? -5.655 -6.772 -0.635 1.00 82.12 104 VAL A N 1
ATOM 813 C CA . VAL A 1 104 ? -4.303 -6.645 -1.206 1.00 82.12 104 VAL A CA 1
ATOM 814 C C . VAL A 1 104 ? -3.256 -6.582 -0.099 1.00 82.12 104 VAL A C 1
ATOM 816 O O . VAL A 1 104 ? -2.246 -7.281 -0.162 1.00 82.12 104 VAL A O 1
ATOM 819 N N . ILE A 1 105 ? -3.501 -5.795 0.947 1.00 79.56 105 ILE A N 1
ATOM 820 C CA . ILE A 1 105 ? -2.557 -5.673 2.057 1.00 79.56 105 ILE A CA 1
ATOM 821 C C . ILE A 1 105 ? -2.483 -6.974 2.860 1.00 79.56 105 ILE A C 1
ATOM 823 O O . ILE A 1 105 ? -1.387 -7.389 3.225 1.00 79.56 105 ILE A O 1
ATOM 827 N N . ALA A 1 106 ? -3.605 -7.653 3.105 1.00 78.69 106 ALA A N 1
ATOM 828 C CA . ALA A 1 106 ? -3.593 -8.962 3.754 1.00 78.69 106 ALA A CA 1
ATOM 829 C C . ALA A 1 106 ? -2.727 -9.969 2.974 1.00 78.69 106 ALA A C 1
ATOM 831 O O . ALA A 1 106 ? -1.930 -10.693 3.572 1.00 78.69 106 ALA A O 1
ATOM 832 N N . ALA A 1 107 ? -2.812 -9.961 1.639 1.00 76.25 107 ALA A N 1
ATOM 833 C CA . ALA A 1 107 ? -1.948 -10.771 0.783 1.00 76.25 107 ALA A CA 1
ATOM 834 C C . ALA A 1 107 ? -0.470 -10.329 0.835 1.00 76.25 107 ALA A C 1
ATOM 836 O O . ALA A 1 107 ? 0.422 -11.177 0.874 1.00 76.25 107 ALA A O 1
ATOM 837 N N . ALA A 1 108 ? -0.196 -9.023 0.892 1.00 73.94 108 ALA A N 1
ATOM 838 C CA . ALA A 1 108 ? 1.158 -8.472 0.996 1.00 73.94 108 ALA A CA 1
ATOM 839 C C . ALA A 1 108 ? 1.840 -8.782 2.344 1.00 73.94 108 ALA A C 1
ATOM 841 O O . ALA A 1 108 ? 3.039 -9.056 2.390 1.00 73.94 108 ALA A O 1
ATOM 842 N N . VAL A 1 109 ? 1.089 -8.779 3.450 1.00 70.69 109 VAL A N 1
ATOM 843 C CA . VAL A 1 109 ? 1.604 -9.117 4.790 1.00 70.69 109 VAL A CA 1
ATOM 844 C C . VAL A 1 109 ? 1.990 -10.595 4.885 1.00 70.69 109 VAL A C 1
ATOM 846 O O . VAL A 1 109 ? 2.942 -10.928 5.587 1.00 70.69 109 VAL A O 1
ATOM 849 N N . MET A 1 110 ? 1.288 -11.476 4.166 1.00 67.19 110 MET A N 1
ATOM 850 C CA . MET A 1 110 ? 1.601 -12.908 4.133 1.00 67.19 110 MET A CA 1
ATOM 851 C C . MET A 1 110 ? 2.839 -13.252 3.295 1.00 67.19 110 MET A C 1
ATOM 853 O O . MET A 1 110 ? 3.335 -14.373 3.411 1.00 67.19 110 MET A O 1
ATOM 857 N N . ARG A 1 111 ? 3.375 -12.324 2.485 1.00 63.53 111 ARG A N 1
ATOM 858 C CA . ARG A 1 111 ? 4.666 -12.542 1.820 1.00 63.53 111 ARG A CA 1
ATOM 859 C C . ARG A 1 111 ? 5.785 -12.507 2.867 1.00 63.53 111 ARG A C 1
ATOM 861 O O . ARG A 1 111 ? 5.977 -11.458 3.498 1.00 63.53 111 ARG A O 1
ATOM 868 N N . PRO A 1 112 ? 6.500 -13.627 3.087 1.00 55.06 112 PRO A N 1
ATOM 869 C CA . PRO A 1 112 ? 7.553 -13.678 4.085 1.00 55.06 112 PRO A CA 1
ATOM 870 C C . PRO A 1 112 ? 8.661 -12.685 3.726 1.00 55.06 112 PRO A C 1
ATOM 872 O O . PRO A 1 112 ? 9.079 -12.607 2.577 1.00 55.06 112 PRO A O 1
ATOM 875 N N . MET A 1 113 ? 9.146 -11.947 4.731 1.00 53.94 113 MET A N 1
ATOM 876 C CA . MET A 1 113 ? 10.461 -11.305 4.676 1.00 53.94 113 MET A CA 1
ATOM 877 C C . MET A 1 113 ? 11.507 -12.416 4.569 1.00 53.94 113 MET A C 1
ATOM 879 O O . MET A 1 113 ? 11.968 -12.920 5.589 1.00 53.94 113 MET A O 1
ATOM 883 N N . MET A 1 114 ? 11.853 -12.834 3.360 1.00 41.19 114 MET A N 1
ATOM 884 C CA . MET A 1 114 ? 13.086 -13.580 3.146 1.00 41.19 114 MET A CA 1
ATOM 885 C C . MET A 1 114 ? 14.109 -12.590 2.615 1.00 41.19 114 MET A C 1
ATOM 887 O O . MET A 1 114 ? 14.173 -12.314 1.425 1.00 41.19 114 MET A O 1
ATOM 891 N N . ALA A 1 115 ? 14.871 -12.021 3.545 1.00 39.81 115 ALA A N 1
ATOM 892 C CA . ALA A 1 115 ? 16.218 -11.587 3.233 1.00 39.81 115 ALA A CA 1
ATOM 893 C C . ALA A 1 115 ? 17.057 -12.868 3.136 1.00 39.81 115 ALA A C 1
ATOM 895 O O . ALA A 1 115 ? 17.223 -13.564 4.142 1.00 39.81 115 ALA A O 1
ATOM 896 N N . ALA A 1 116 ? 17.485 -13.215 1.927 1.00 33.22 116 ALA A N 1
ATOM 897 C CA . ALA A 1 116 ? 18.656 -14.055 1.715 1.00 33.22 116 ALA A CA 1
ATOM 898 C C . ALA A 1 116 ? 19.818 -13.137 1.332 1.00 33.22 116 ALA A C 1
ATOM 900 O O . ALA A 1 116 ? 19.553 -12.161 0.593 1.00 33.22 116 ALA A O 1
#

Foldseek 3Di:
DDPPVVVVVVVVVVVLVVVVVVCVVVVVPPADDWDPPLLVLLVVLLVDPPRDPVSNLVSQVVTVRSFVQLQVLCQDPVNPDPDDRDDGPVSSCVRLPPVRSSVSSVVSSPPDPDDD